Protein A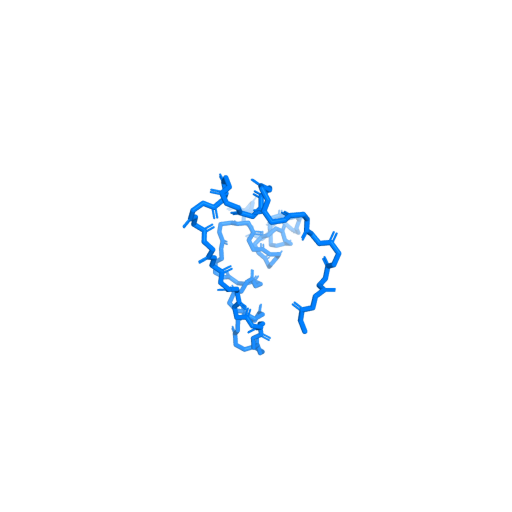F-A0A1L6RC33-F1 (afdb_monomer)

Sequence (51 aa):
MNFGLIPEFIGRLPILTALEELTESDLVRILTEPKNALVKQYQALIGFGRR

Structure (mmCIF, N/CA/C/O backbone):
data_AF-A0A1L6RC33-F1
#
_entry.id   AF-A0A1L6RC33-F1
#
loop_
_atom_site.group_PDB
_atom_site.id
_atom_site.type_symbol
_atom_site.label_atom_id
_atom_site.label_alt_id
_atom_site.label_comp_id
_atom_site.label_asym_id
_atom_site.label_entity_id
_atom_site.label_seq_id
_atom_site.pdbx_PDB_ins_code
_atom_site.Cartn_x
_atom_site.Cartn_y
_atom_site.Cartn_z
_atom_site.occupancy
_atom_site.B_iso_or_equiv
_atom_site.auth_seq_id
_atom_site.auth_co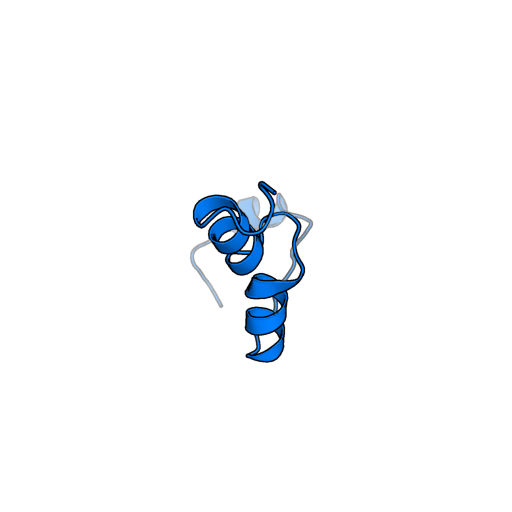mp_id
_atom_site.auth_asym_id
_atom_site.auth_atom_id
_atom_site.pdbx_PDB_model_num
ATOM 1 N N . MET A 1 1 ? 7.156 -1.912 -28.610 1.00 46.25 1 MET A N 1
ATOM 2 C CA . MET A 1 1 ? 7.721 -1.600 -27.279 1.00 46.25 1 MET A CA 1
ATOM 3 C C . MET A 1 1 ? 9.030 -0.815 -27.407 1.00 46.25 1 MET A C 1
ATOM 5 O O . MET A 1 1 ? 10.023 -1.205 -26.819 1.00 46.25 1 MET A O 1
ATOM 9 N N . ASN A 1 2 ? 9.052 0.305 -28.135 1.00 53.91 2 ASN A N 1
ATOM 10 C CA . ASN A 1 2 ? 10.175 1.247 -28.043 1.00 53.91 2 ASN A CA 1
ATOM 11 C C . ASN A 1 2 ? 9.651 2.508 -27.368 1.00 53.91 2 ASN A C 1
ATOM 13 O O . ASN A 1 2 ? 9.334 3.501 -28.013 1.00 53.91 2 ASN A O 1
ATOM 17 N N . PHE A 1 3 ? 9.479 2.410 -26.051 1.00 65.94 3 PHE A N 1
ATOM 18 C CA . PHE A 1 3 ? 9.062 3.506 -25.184 1.00 65.94 3 PHE A CA 1
ATOM 19 C C . PHE A 1 3 ? 10.219 4.493 -24.972 1.00 65.94 3 PHE A C 1
ATOM 21 O O . PHE A 1 3 ? 10.618 4.681 -23.840 1.00 65.94 3 PHE A O 1
ATOM 28 N N . GLY A 1 4 ? 10.825 5.059 -26.022 1.00 72.94 4 GLY A N 1
ATOM 29 C CA . GLY A 1 4 ? 11.747 6.213 -25.944 1.00 72.94 4 GLY A CA 1
ATOM 30 C C . GLY A 1 4 ? 12.957 6.151 -24.987 1.00 72.94 4 GLY A C 1
ATOM 31 O O . GLY A 1 4 ? 13.661 7.147 -24.852 1.00 72.94 4 GLY A O 1
ATOM 32 N N . LEU A 1 5 ? 13.207 5.034 -24.307 1.00 79.81 5 LEU A N 1
ATOM 33 C CA . LEU A 1 5 ? 14.262 4.893 -23.313 1.00 79.81 5 LEU A CA 1
ATOM 34 C C . LEU A 1 5 ? 15.576 4.537 -24.013 1.00 79.81 5 LEU A C 1
ATOM 36 O O . LEU A 1 5 ? 15.633 3.621 -24.833 1.00 79.81 5 LEU A O 1
ATOM 40 N N . ILE A 1 6 ? 16.628 5.281 -23.675 1.00 87.81 6 ILE A N 1
ATOM 41 C CA . ILE A 1 6 ? 17.969 5.123 -24.243 1.00 87.81 6 ILE A CA 1
ATOM 42 C C . ILE A 1 6 ? 18.562 3.768 -23.789 1.00 87.81 6 ILE A C 1
ATOM 44 O O . ILE A 1 6 ? 18.510 3.466 -22.590 1.00 87.81 6 ILE A O 1
ATOM 48 N N . PRO A 1 7 ? 19.141 2.954 -24.693 1.00 82.06 7 PRO A N 1
ATOM 49 C CA . PRO A 1 7 ? 19.675 1.624 -24.372 1.00 82.06 7 PRO A CA 1
ATOM 50 C C . PRO A 1 7 ? 20.693 1.607 -23.222 1.00 82.06 7 PRO A C 1
ATOM 52 O O . PRO A 1 7 ? 20.657 0.720 -22.370 1.00 82.06 7 PRO A O 1
ATOM 55 N N . GLU A 1 8 ? 21.556 2.617 -23.139 1.00 87.19 8 GLU A N 1
ATOM 56 C CA . GLU A 1 8 ? 22.565 2.784 -22.090 1.00 87.19 8 GLU A CA 1
ATOM 57 C C . GLU A 1 8 ? 21.945 2.979 -20.700 1.00 87.19 8 GLU A C 1
ATOM 59 O O . GLU A 1 8 ? 22.538 2.591 -19.693 1.00 87.19 8 GLU A O 1
ATOM 64 N N . PHE A 1 9 ? 20.753 3.575 -20.632 1.00 82.56 9 PHE A N 1
ATOM 65 C CA . PHE A 1 9 ? 20.028 3.791 -19.383 1.00 82.56 9 PHE A CA 1
ATOM 66 C C . PHE A 1 9 ? 19.324 2.513 -18.918 1.00 82.56 9 PHE A C 1
ATOM 68 O O . PHE A 1 9 ? 19.432 2.149 -17.748 1.00 82.56 9 PHE A O 1
ATOM 75 N N . ILE A 1 10 ? 18.690 1.780 -19.841 1.00 81.00 10 ILE A N 1
ATOM 76 C CA . ILE A 1 10 ? 18.105 0.459 -19.552 1.00 81.00 10 ILE A CA 1
ATOM 77 C C . ILE A 1 10 ? 19.200 -0.515 -19.092 1.00 81.00 10 ILE A C 1
ATOM 79 O O . ILE A 1 10 ? 19.000 -1.257 -18.135 1.00 81.00 10 ILE A O 1
ATOM 83 N N . GLY A 1 11 ? 20.396 -0.451 -19.688 1.00 81.50 11 GLY A N 1
ATOM 84 C CA . GLY A 1 11 ? 21.545 -1.269 -19.288 1.00 81.50 11 GLY A CA 1
ATOM 85 C C . GLY A 1 11 ? 22.042 -1.039 -17.851 1.00 81.50 11 GLY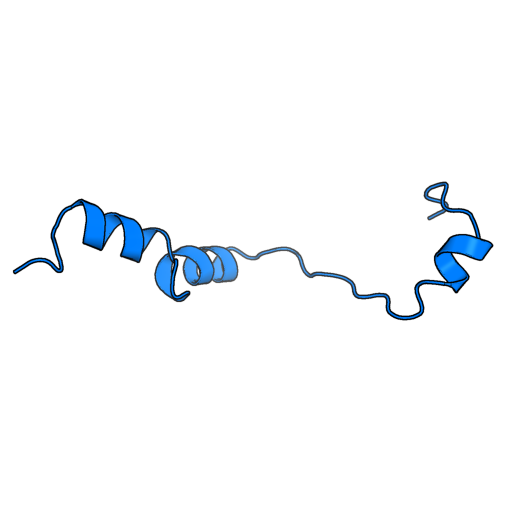 A C 1
ATOM 86 O O . GLY A 1 11 ? 22.724 -1.904 -17.306 1.00 81.50 11 GLY A O 1
ATOM 87 N N . ARG A 1 12 ? 21.694 0.089 -17.209 1.00 90.81 12 ARG A N 1
ATOM 88 C CA . ARG A 1 12 ? 22.024 0.385 -15.798 1.00 90.81 12 ARG A CA 1
ATOM 89 C C . ARG A 1 12 ? 20.936 -0.033 -14.807 1.00 90.81 12 ARG A C 1
ATOM 91 O O . ARG A 1 12 ? 21.153 0.086 -13.602 1.00 90.81 12 ARG A O 1
ATOM 98 N N . LEU A 1 13 ? 19.793 -0.517 -15.288 1.00 87.56 13 LEU A N 1
ATOM 99 C CA . LEU A 1 13 ? 18.685 -1.023 -14.479 1.00 87.56 13 LEU A CA 1
ATOM 100 C C . LEU A 1 13 ? 18.602 -2.551 -14.642 1.00 87.56 13 LEU A C 1
ATOM 102 O O . LEU A 1 13 ? 17.743 -3.047 -15.366 1.00 87.56 13 LEU A O 1
ATOM 106 N N . PRO A 1 14 ? 19.500 -3.322 -13.992 1.00 82.00 14 PRO A N 1
ATOM 107 C CA . PRO A 1 14 ? 19.596 -4.770 -14.195 1.00 82.00 14 PRO A CA 1
ATOM 108 C C . PRO A 1 14 ? 18.389 -5.548 -13.655 1.00 82.00 14 PRO A C 1
ATOM 110 O O . PRO A 1 14 ? 18.214 -6.713 -13.997 1.00 82.00 14 PRO A O 1
ATOM 113 N N . ILE A 1 15 ? 17.573 -4.928 -12.798 1.00 86.88 15 ILE A N 1
ATOM 114 C CA . ILE A 1 15 ? 16.397 -5.554 -12.198 1.00 86.88 15 ILE A CA 1
ATOM 115 C C . ILE A 1 15 ? 15.157 -4.908 -12.802 1.00 86.88 15 ILE A C 1
ATOM 117 O O . ILE A 1 15 ? 14.848 -3.748 -12.530 1.00 86.88 15 ILE A O 1
ATOM 121 N N . LEU A 1 16 ? 14.449 -5.690 -13.609 1.00 85.12 16 LEU A N 1
ATOM 122 C CA . LEU A 1 16 ? 13.154 -5.341 -14.171 1.00 85.12 16 LEU A CA 1
ATOM 123 C C . LEU A 1 16 ? 12.113 -6.273 -13.560 1.00 85.12 16 LEU A C 1
ATOM 125 O O . LEU A 1 16 ? 12.264 -7.493 -13.607 1.00 85.12 16 LEU A O 1
ATOM 129 N N . THR A 1 17 ? 11.059 -5.701 -12.992 1.00 88.38 17 THR A N 1
ATOM 130 C CA . THR A 1 17 ? 9.917 -6.456 -12.477 1.00 88.38 17 THR A CA 1
ATOM 131 C C . THR A 1 17 ? 8.635 -5.868 -13.044 1.00 88.38 17 THR A C 1
ATOM 133 O O . THR A 1 17 ? 8.463 -4.651 -13.102 1.00 88.38 17 THR A O 1
ATOM 136 N N . ALA A 1 18 ? 7.738 -6.741 -13.494 1.00 89.94 18 ALA A N 1
ATOM 137 C CA . ALA A 1 18 ? 6.387 -6.354 -13.867 1.00 89.94 18 ALA A CA 1
ATOM 138 C C . ALA A 1 18 ? 5.487 -6.476 -12.635 1.00 89.94 18 ALA A C 1
ATOM 140 O O . ALA A 1 18 ? 5.620 -7.428 -11.865 1.00 89.94 18 ALA A O 1
ATOM 141 N N . LEU A 1 19 ? 4.597 -5.504 -12.445 1.00 94.25 19 LEU A N 1
ATOM 142 C CA . LEU A 1 19 ? 3.525 -5.613 -11.465 1.00 94.25 19 LEU A CA 1
ATOM 143 C C . LEU A 1 19 ? 2.283 -6.179 -12.149 1.00 94.25 19 LEU A C 1
ATOM 145 O O . LEU A 1 19 ? 2.025 -5.891 -13.318 1.00 94.25 19 LEU A O 1
ATOM 149 N N . GLU A 1 20 ? 1.529 -6.970 -11.399 1.00 94.31 20 GLU A N 1
ATOM 150 C CA . GLU A 1 20 ? 0.226 -7.472 -11.819 1.00 94.31 20 GLU A CA 1
ATOM 151 C C . GLU A 1 20 ? -0.850 -6.405 -11.587 1.00 94.31 20 GLU A C 1
ATOM 153 O O . GLU A 1 20 ? -0.740 -5.567 -10.685 1.00 94.31 20 GLU A O 1
ATOM 158 N N . GLU A 1 21 ? -1.891 -6.425 -12.417 1.00 96.19 21 GLU A N 1
ATOM 159 C CA . GLU A 1 21 ? -3.064 -5.583 -12.200 1.00 96.19 21 GLU A CA 1
ATOM 160 C C . GLU A 1 21 ? -3.850 -6.061 -10.976 1.00 96.19 21 GLU A C 1
ATOM 162 O O . GLU A 1 21 ? -3.927 -7.254 -10.686 1.00 96.19 21 GLU A O 1
ATOM 167 N N . LEU A 1 22 ? -4.451 -5.115 -10.255 1.00 97.06 22 LEU A N 1
ATOM 168 C CA . LEU A 1 22 ? -5.227 -5.427 -9.061 1.00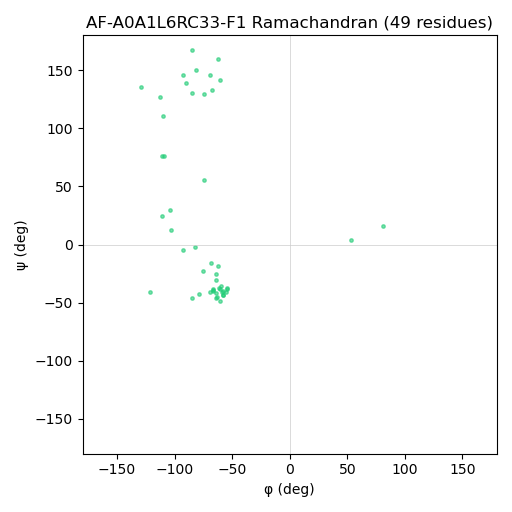 97.06 22 LEU A CA 1
ATOM 169 C C . LEU A 1 22 ? -6.570 -6.049 -9.438 1.00 97.06 22 LEU A C 1
ATOM 171 O O . LEU A 1 22 ? -7.344 -5.476 -10.205 1.00 97.06 22 LEU A O 1
ATOM 175 N N . THR A 1 23 ? -6.875 -7.184 -8.820 1.00 97.44 23 THR A N 1
ATOM 176 C CA . THR A 1 23 ? -8.195 -7.809 -8.903 1.00 97.44 23 THR A CA 1
ATOM 177 C C . THR A 1 23 ? -9.157 -7.215 -7.874 1.00 97.44 23 THR A C 1
ATOM 179 O O . THR A 1 23 ? -8.750 -6.557 -6.915 1.00 97.44 23 THR A O 1
ATOM 182 N N . GLU A 1 24 ? -10.453 -7.498 -8.008 1.00 97.62 24 GLU A N 1
ATOM 183 C CA . GLU A 1 24 ? -11.436 -7.145 -6.975 1.00 97.62 24 GLU A CA 1
ATOM 184 C C . GLU A 1 24 ? -11.057 -7.729 -5.603 1.00 97.62 24 GLU A C 1
ATOM 186 O O . GLU A 1 24 ? -11.120 -7.031 -4.588 1.00 97.62 24 GLU A O 1
ATOM 191 N N . SER A 1 25 ? -10.572 -8.976 -5.567 1.00 97.50 25 SER A N 1
ATOM 192 C CA . SER A 1 25 ? -10.076 -9.596 -4.335 1.00 97.50 25 SER A CA 1
ATOM 193 C C . SER A 1 25 ? -8.890 -8.848 -3.732 1.00 97.50 25 SER A C 1
ATOM 195 O O . SER A 1 25 ? -8.825 -8.699 -2.510 1.00 97.50 25 SER A O 1
ATOM 197 N N . ASP A 1 26 ? -7.983 -8.318 -4.557 1.00 97.44 26 ASP A N 1
ATOM 198 C CA . ASP A 1 26 ? -6.872 -7.504 -4.063 1.00 97.44 26 ASP A CA 1
ATOM 199 C C . ASP A 1 26 ? -7.357 -6.188 -3.466 1.00 97.44 26 ASP A C 1
ATOM 201 O O . ASP A 1 26 ? -6.851 -5.763 -2.430 1.00 97.44 26 ASP A O 1
ATOM 205 N N . LEU A 1 27 ? -8.370 -5.560 -4.063 1.00 97.25 27 LEU A N 1
ATOM 206 C CA . LEU A 1 27 ? -8.957 -4.332 -3.530 1.00 97.25 27 LEU A CA 1
ATOM 207 C C . LEU A 1 27 ? -9.614 -4.572 -2.168 1.00 97.25 27 LEU A C 1
ATOM 209 O O . LEU A 1 27 ? -9.360 -3.819 -1.225 1.00 97.25 27 LEU A O 1
ATOM 213 N N . VAL A 1 28 ? -10.396 -5.647 -2.024 1.00 97.50 28 VAL A N 1
ATOM 214 C CA . VAL A 1 28 ? -10.982 -6.038 -0.729 1.00 97.50 28 VAL A CA 1
ATOM 215 C C . VAL A 1 28 ? -9.880 -6.269 0.306 1.00 97.50 28 VAL A C 1
ATOM 217 O O . VAL A 1 28 ? -9.967 -5.770 1.435 1.00 97.50 28 VAL A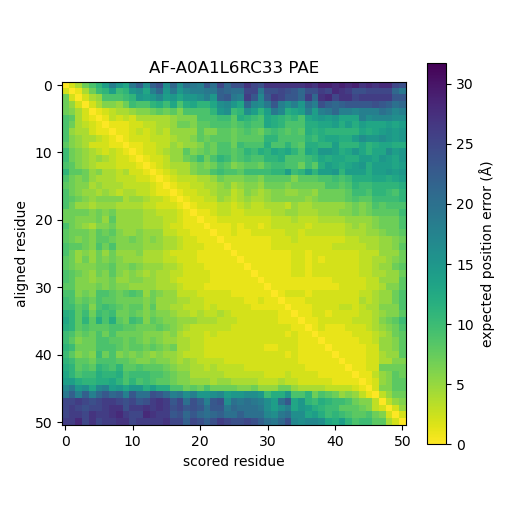 O 1
ATOM 220 N N . ARG A 1 29 ? -8.801 -6.950 -0.091 1.00 97.25 29 ARG A N 1
ATOM 221 C CA . ARG A 1 29 ? -7.631 -7.191 0.755 1.00 97.25 29 ARG A CA 1
ATOM 222 C C . ARG A 1 29 ? -6.972 -5.888 1.204 1.00 97.25 29 ARG A C 1
ATOM 224 O O . ARG A 1 29 ? -6.765 -5.687 2.399 1.00 97.25 29 ARG A O 1
ATOM 231 N N . ILE A 1 30 ? -6.714 -4.962 0.281 1.00 96.75 30 ILE A N 1
ATOM 232 C CA . ILE A 1 30 ? -6.111 -3.644 0.547 1.00 96.75 30 ILE A CA 1
ATOM 233 C C . ILE A 1 30 ? -6.970 -2.813 1.512 1.00 96.75 30 ILE A C 1
ATOM 235 O O . ILE A 1 30 ? -6.439 -2.090 2.359 1.00 96.75 30 ILE A O 1
ATOM 239 N N . LEU A 1 31 ? -8.295 -2.917 1.422 1.00 97.00 31 LEU A N 1
ATOM 240 C CA . LEU A 1 31 ? -9.207 -2.159 2.277 1.00 97.00 31 LEU A CA 1
ATOM 241 C C . LEU A 1 31 ? -9.292 -2.688 3.712 1.00 97.00 31 LEU A C 1
ATOM 243 O O . LEU A 1 31 ? -9.630 -1.909 4.609 1.00 97.00 31 LEU A O 1
ATOM 247 N N . THR A 1 32 ? -8.960 -3.960 3.950 1.00 95.44 32 THR A N 1
ATOM 248 C CA . THR A 1 32 ? -9.251 -4.650 5.221 1.00 95.44 32 THR A CA 1
ATOM 249 C C . THR A 1 32 ? -8.019 -5.193 5.952 1.00 95.44 32 THR A C 1
ATOM 251 O O . THR A 1 32 ? -7.916 -5.047 7.173 1.00 95.44 32 THR A O 1
ATOM 254 N N . GLU A 1 33 ? -7.047 -5.769 5.249 1.00 96.06 33 GLU A N 1
ATOM 255 C CA . GLU A 1 33 ? -5.911 -6.473 5.850 1.00 96.06 33 GLU A CA 1
ATOM 256 C C . GLU A 1 33 ? -4.719 -5.600 6.260 1.00 96.06 33 GLU A C 1
ATOM 258 O O . GLU A 1 33 ? -4.227 -5.790 7.382 1.00 96.06 33 GLU A O 1
ATOM 263 N N . PRO A 1 34 ? -4.210 -4.654 5.441 1.00 96.75 34 PRO A N 1
ATOM 264 C CA . PRO A 1 34 ? -2.950 -3.991 5.749 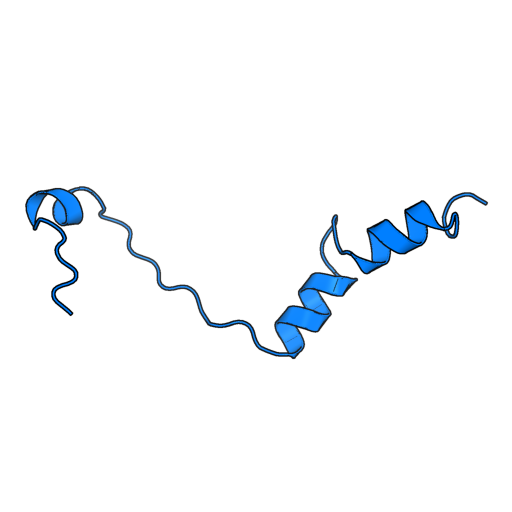1.00 96.75 34 PRO A CA 1
ATOM 265 C C . PRO A 1 34 ? -3.021 -3.204 7.060 1.00 96.75 34 PRO A C 1
ATOM 267 O O . PRO A 1 34 ? -4.087 -2.846 7.567 1.00 96.75 34 PRO A O 1
ATOM 270 N N . LYS A 1 35 ? -1.860 -2.915 7.653 1.00 92.75 35 LYS A N 1
ATOM 271 C CA . LYS A 1 35 ? -1.788 -2.131 8.899 1.00 92.75 35 LYS A CA 1
ATOM 272 C C . LYS A 1 35 ? -2.508 -0.783 8.764 1.00 92.75 35 LYS A C 1
ATOM 274 O O . LYS A 1 35 ? -3.204 -0.368 9.684 1.00 92.75 35 LYS A O 1
ATOM 279 N N . ASN A 1 36 ? -2.392 -0.168 7.588 1.00 92.88 36 ASN A N 1
ATOM 280 C CA . ASN A 1 36 ? -2.987 1.123 7.258 1.00 92.88 36 ASN A CA 1
ATOM 281 C C . ASN A 1 36 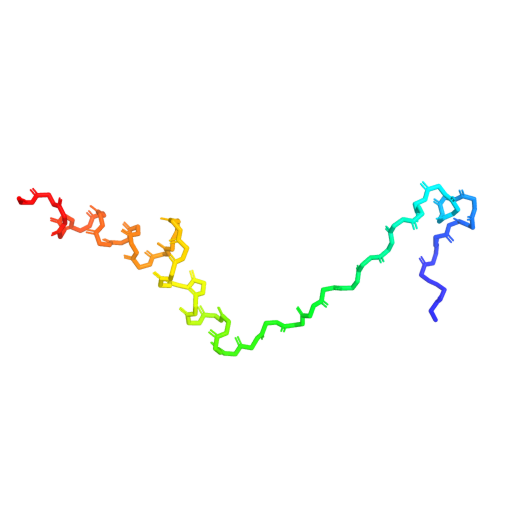? -4.232 0.975 6.365 1.00 92.88 36 ASN A C 1
ATOM 283 O O . ASN A 1 36 ? -4.497 1.849 5.546 1.00 92.88 36 ASN A O 1
ATOM 287 N N . ALA A 1 37 ? -4.983 -0.126 6.475 1.00 96.88 37 ALA A N 1
ATOM 288 C CA . ALA A 1 37 ? -6.199 -0.313 5.684 1.00 96.88 37 ALA A CA 1
ATOM 289 C C . ALA A 1 37 ? -7.232 0.789 5.974 1.00 96.88 37 ALA A C 1
ATOM 291 O O . ALA A 1 37 ? -7.401 1.190 7.130 1.00 96.88 37 ALA A O 1
ATOM 292 N N . LEU A 1 38 ? -7.947 1.260 4.945 1.00 94.50 38 LEU A N 1
ATOM 293 C CA . LEU A 1 38 ? -8.921 2.351 5.085 1.00 94.50 38 LEU A CA 1
ATOM 294 C C . LEU A 1 38 ? -10.008 2.024 6.112 1.00 94.50 38 LEU A C 1
ATOM 296 O O . LEU A 1 38 ? -10.342 2.876 6.932 1.00 94.50 38 LEU A O 1
ATOM 300 N N . VAL A 1 39 ? -10.497 0.780 6.147 1.00 94.31 39 VAL A N 1
ATOM 301 C CA . VAL A 1 39 ? -11.501 0.356 7.134 1.00 94.31 39 VAL A CA 1
ATOM 302 C C . VAL A 1 39 ? -10.994 0.565 8.565 1.00 94.31 39 VAL A C 1
ATOM 304 O O . VAL A 1 39 ? -11.715 1.119 9.391 1.00 94.31 39 VAL A O 1
ATOM 307 N N . LYS A 1 40 ? -9.734 0.214 8.853 1.00 92.81 40 LYS A N 1
ATOM 308 C CA . LYS A 1 40 ? -9.120 0.406 10.180 1.00 92.81 40 LYS A CA 1
ATOM 309 C C . LYS A 1 40 ? -8.956 1.885 10.526 1.00 92.81 40 LYS A C 1
ATOM 311 O O . LYS A 1 40 ? -9.190 2.282 11.666 1.00 92.81 40 LYS A O 1
ATOM 316 N N . GLN A 1 41 ? -8.591 2.707 9.542 1.00 93.62 41 GLN A N 1
ATOM 317 C CA . GLN A 1 41 ? -8.486 4.156 9.720 1.00 93.62 41 GLN A CA 1
ATOM 318 C C . GLN A 1 41 ? -9.850 4.773 10.067 1.00 93.62 41 GLN A C 1
ATOM 320 O O . GLN A 1 41 ? -9.948 5.540 11.024 1.00 93.62 41 GLN A O 1
ATOM 325 N N . TYR A 1 42 ? -10.918 4.383 9.364 1.00 94.50 42 TYR A N 1
ATOM 326 C CA . TYR A 1 42 ? -12.280 4.840 9.661 1.00 94.50 42 TYR A CA 1
ATOM 327 C C . TYR A 1 42 ? -12.796 4.332 11.013 1.00 94.50 42 TYR A C 1
ATOM 329 O O . TYR A 1 42 ? -13.396 5.099 11.763 1.00 94.50 42 TYR A O 1
ATOM 337 N N . GLN A 1 43 ? -12.522 3.076 11.377 1.00 90.44 43 GLN A N 1
ATOM 338 C CA . GLN A 1 43 ? -12.863 2.533 12.699 1.00 90.44 43 GLN A CA 1
ATOM 339 C C . GLN A 1 43 ? -12.207 3.328 13.838 1.00 90.44 43 GLN A C 1
ATOM 341 O O . GLN A 1 43 ? -12.854 3.605 14.851 1.00 90.44 43 GLN A O 1
ATOM 346 N N . ALA A 1 44 ? -10.943 3.727 13.670 1.00 90.25 44 ALA A N 1
ATOM 347 C CA . ALA A 1 44 ? -10.239 4.571 14.631 1.00 90.25 44 ALA A CA 1
ATOM 348 C C . ALA A 1 44 ? -10.804 6.002 14.673 1.00 90.25 44 ALA A C 1
ATOM 350 O O . ALA A 1 44 ? -10.973 6.556 15.760 1.00 90.25 44 ALA A O 1
ATOM 351 N N . LEU A 1 45 ? -11.135 6.577 13.511 1.00 92.25 45 LEU A N 1
ATOM 352 C CA . LEU A 1 45 ? -11.692 7.928 13.387 1.00 92.25 45 LEU A CA 1
ATOM 353 C C . LEU A 1 45 ? -13.066 8.057 14.061 1.00 92.25 45 LEU A C 1
ATOM 355 O O . LEU A 1 45 ? -13.323 9.041 14.745 1.00 92.25 45 LEU A O 1
ATOM 359 N N . ILE A 1 46 ? -13.927 7.049 13.903 1.00 92.50 46 ILE A N 1
ATOM 360 C CA . ILE A 1 46 ? -15.293 7.031 14.456 1.00 92.50 46 ILE A CA 1
ATOM 361 C C . ILE A 1 46 ? -15.296 6.583 15.938 1.00 92.50 46 ILE A C 1
ATOM 363 O O . ILE A 1 46 ? -16.328 6.583 16.603 1.00 92.50 46 ILE A O 1
ATOM 367 N N . GLY A 1 47 ? -14.133 6.238 16.504 1.00 76.31 47 GLY A N 1
ATOM 368 C CA . GLY A 1 47 ? -13.991 5.901 17.924 1.00 76.31 47 GLY A CA 1
ATOM 369 C C . GLY A 1 47 ? -14.395 4.469 18.287 1.00 76.31 47 GLY A C 1
ATOM 370 O O . GLY A 1 47 ? -14.546 4.160 19.467 1.00 76.31 47 GLY A O 1
ATOM 371 N N . PHE A 1 48 ? -14.522 3.566 17.308 1.00 63.59 48 PHE A N 1
ATOM 372 C CA . PHE A 1 48 ? -14.910 2.171 17.555 1.00 63.59 48 PHE A CA 1
ATOM 373 C C . PHE A 1 48 ? -13.872 1.404 18.398 1.00 63.59 48 PHE A C 1
ATOM 375 O O . PHE A 1 48 ? -14.231 0.476 19.114 1.00 63.59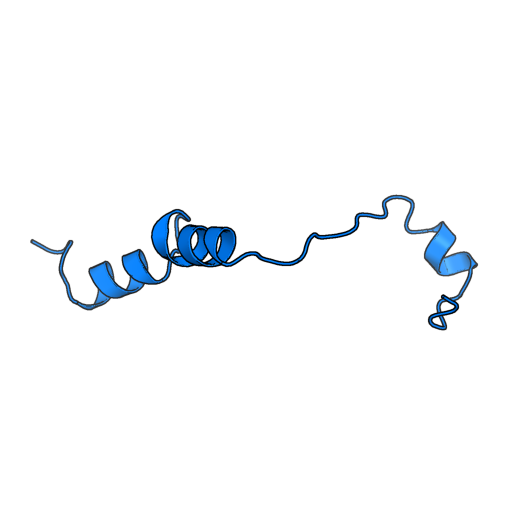 48 PHE A O 1
ATOM 382 N N . GLY A 1 49 ? -12.602 1.829 18.362 1.00 59.44 49 GLY A N 1
ATOM 383 C CA . GLY A 1 49 ? -11.499 1.288 19.173 1.00 59.44 49 GLY A CA 1
ATOM 384 C C . GLY A 1 49 ? -11.077 2.152 20.369 1.00 59.44 49 GLY A C 1
ATOM 385 O O . GLY A 1 49 ? -9.992 1.943 20.900 1.00 59.44 49 GLY A O 1
ATOM 386 N N . ARG A 1 50 ? -11.871 3.163 20.752 1.00 61.28 50 ARG A N 1
ATOM 387 C CA . ARG A 1 50 ? -11.571 4.099 21.856 1.00 61.28 50 ARG A CA 1
ATOM 388 C C . ARG A 1 50 ? -12.497 3.940 23.075 1.00 61.28 50 ARG A C 1
ATOM 390 O O . ARG A 1 50 ? -12.664 4.889 23.836 1.00 61.28 50 ARG A O 1
ATOM 397 N N . ARG A 1 51 ? -13.081 2.753 23.259 1.00 56.66 51 ARG A N 1
ATOM 398 C CA . ARG A 1 51 ? -13.732 2.347 24.514 1.00 56.66 51 ARG A CA 1
ATOM 399 C C . ARG A 1 51 ? -12.839 1.394 25.286 1.00 56.66 51 ARG A C 1
ATOM 401 O O . ARG A 1 51 ? -12.188 0.567 24.613 1.00 56.66 51 ARG A O 1
#

Foldseek 3Di:
DPPVDDPVVVVVCPDDDDDDDDDPVNVVCQQPPDPVHVVVVVCVVVCVVVD

InterPro domains:
  IPR027417 P-loop containing nucleoside triphosphate hydrolase [SSF52540] (2-48)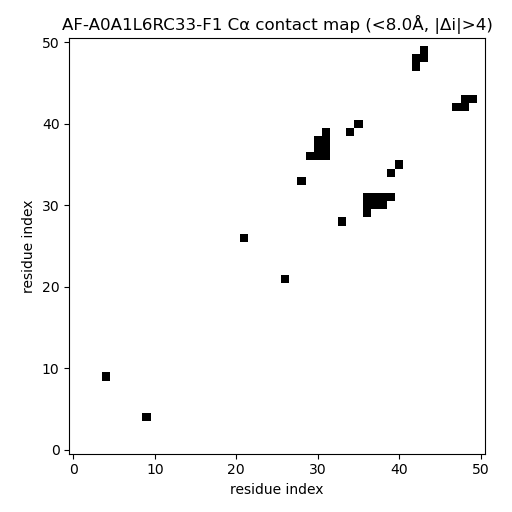
  IPR050052 ATP-dependent Clp protease ATP-binding subunit ClpX [PTHR48102] (2-46)

Nearest PDB structures (foldseek):
  6vfs-assembly1_F  TM=9.289E-01  e=2.707E-03  Neisseria meningitidis
  1vl6-assembly1_B  TM=2.733E-01  e=9.287E+00  Thermotoga maritima MSB8

Mean predicted aligned error: 7.62 Å

Solvent-accessible surface area (backbone atoms only — not comparable to full-atom values): 3437 Å² total; per-residue (Å²): 139,82,80,86,69,56,69,76,60,55,69,73,50,86,78,81,80,86,82,80,83,83,47,72,68,50,52,56,42,53,36,63,66,48,95,84,6,57,53,57,52,50,38,55,73,75,42,76,76,74,119

Secondary structure (DSSP, 8-state):
---S--HHHHTT-----PPPPPPHHHHHHHHHSSTT-HHHHHHHHTTTT--

pLDDT: mean 86.52, std 12.98, range [46.25, 97.62]

Radius of gyration: 19.75 Å; Cα contacts (8 Å, |Δi|>4): 17; chains: 1; bounding box: 38×18×53 Å

Organism: NCBI:txid1631871